Protein AF-A0A4V0XFR4-F1 (afdb_monomer)

Secondary structure (DSSP, 8-state):
--EEEEESSPPPPPSS-TTT--S---EEEEEEEEEEEEEETTEEEEEEEEEEEEE-HHHHHHHHHHHHHHHHHHHHHHHHHHHGGGT-SSSSTTTHHHHHHHHHHHHHHHHHHHHHHHHHHTTEEEEEEETTEEEEEES-HHHHHHHHHHHT---EE-S------

Foldseek 3Di:
DWKKWWAQDDFDADCAALQPRDDGQPAWDWDKDWDFPDDDPPDTDIDIDIDIDTHDPVLRVLLVVLVVQLVCLQPVLVVCVVCVVVPPPDPCPVCVVVSVVSSVVSNVVSVVSVVVSVVSSVQWHFLDDDPRTTMIIHPDPVSSCSRQVVRVHDIDDDPDPDPDD

Radius of gyration: 21.16 Å; Cα contacts (8 Å, |Δi|>4): 239; chains: 1; bounding box: 51×47×58 Å

Mean predicted aligned error: 8.5 Å

Sequence (165 aa):
MPWIVELKREPAYPPVCPYCRKRPTTTTIHVPHKQATGFYAVAATYQNYAFFTPSCAECARAVKRLQVASVLLCSVPWAFWFALPFVAEQAVAETWETLALVPLALTVVGIGLSLWRSYRLRTLRILHVGQGGITYGFAHEGYAKQFAAVNGTDTTWKLLVIKLV

Nearest PDB structures (foldseek):
  3zo6-assembly1_E  TM=5.349E-01  e=4.692E+00  Alkalihalophilus pseudofirmus OF4
  5xu0-assembly1_C-2  TM=4.111E-01  e=1.147E+00  Streptococcus pneumoniae

pLDDT: mean 82.93, std 11.47, range [33.97, 93.5]

Structure (mmCIF, N/CA/C/O backbone):
data_AF-A0A4V0XFR4-F1
#
_entry.id   AF-A0A4V0XFR4-F1
#
loop_
_atom_site.group_PDB
_atom_site.id
_atom_site.type_symbol
_atom_site.label_atom_id
_atom_site.label_alt_id
_atom_site.label_comp_id
_atom_site.label_asym_id
_atom_site.label_entity_id
_atom_site.label_seq_id
_atom_site.pdbx_PDB_ins_code
_atom_site.Cartn_x
_atom_site.Cartn_y
_atom_site.Cartn_z
_atom_site.occupancy
_atom_site.B_iso_or_equiv
_atom_site.auth_seq_id
_atom_site.auth_comp_id
_atom_site.auth_asym_id
_atom_site.auth_atom_id
_atom_site.pdbx_PDB_model_num
ATOM 1 N N . MET A 1 1 ? -16.144 4.183 -1.969 1.00 59.25 1 MET A N 1
ATOM 2 C CA . MET A 1 1 ? -16.313 5.074 -0.798 1.00 59.25 1 MET A CA 1
ATOM 3 C C . MET A 1 1 ? -15.945 4.287 0.455 1.00 59.25 1 MET A C 1
ATOM 5 O O . MET A 1 1 ? -16.224 3.090 0.446 1.00 59.25 1 MET A O 1
ATOM 9 N N . PRO A 1 2 ? -15.241 4.868 1.444 1.00 82.19 2 PRO A N 1
ATOM 10 C CA . PRO A 1 2 ? -14.681 4.092 2.547 1.00 82.19 2 PRO A CA 1
ATOM 11 C C . PRO A 1 2 ? -15.625 3.971 3.757 1.00 82.19 2 PRO A C 1
ATOM 13 O O . PRO A 1 2 ? -16.212 4.948 4.211 1.00 82.19 2 PRO A O 1
ATOM 16 N N . TRP A 1 3 ? -15.699 2.767 4.311 1.00 85.62 3 TRP A N 1
ATOM 17 C CA . TRP A 1 3 ? -16.219 2.466 5.642 1.00 85.62 3 TRP A CA 1
ATOM 18 C C . TRP A 1 3 ? -15.164 2.798 6.686 1.00 85.62 3 TRP A C 1
ATOM 20 O O . TRP A 1 3 ? -14.010 2.401 6.531 1.00 85.62 3 TRP A O 1
ATOM 30 N N . ILE A 1 4 ? -15.541 3.520 7.731 1.00 88.06 4 ILE A N 1
ATOM 31 C CA . ILE A 1 4 ? -14.606 4.093 8.691 1.00 88.06 4 ILE A CA 1
ATOM 32 C C . ILE A 1 4 ? -14.745 3.409 10.038 1.00 88.06 4 ILE A C 1
ATOM 34 O O . ILE A 1 4 ? -15.857 3.201 10.526 1.00 88.06 4 ILE A O 1
ATOM 38 N N . VAL A 1 5 ? -13.597 3.100 10.635 1.00 87.31 5 VAL A N 1
ATOM 39 C CA . VAL A 1 5 ? -13.489 2.612 12.009 1.00 87.31 5 VAL A CA 1
ATOM 40 C C . VAL A 1 5 ? -12.456 3.462 12.735 1.00 87.31 5 VAL A C 1
ATOM 42 O O . VAL A 1 5 ? -11.325 3.612 12.271 1.00 87.31 5 VAL A O 1
ATOM 45 N N . GLU A 1 6 ? -12.856 4.039 13.861 1.00 88.56 6 GLU A N 1
ATOM 46 C CA . GLU A 1 6 ? -11.987 4.835 14.725 1.00 88.56 6 GLU A CA 1
ATOM 47 C C . GLU A 1 6 ? -11.567 3.987 15.923 1.00 88.56 6 GLU A C 1
ATOM 49 O O . GLU A 1 6 ? -12.407 3.408 16.610 1.00 88.56 6 GLU A O 1
ATOM 54 N N . LEU A 1 7 ? -10.261 3.896 16.163 1.00 89.06 7 LEU A N 1
ATOM 55 C CA . LEU A 1 7 ? -9.694 3.109 17.250 1.00 89.06 7 LEU A CA 1
ATOM 56 C C . LEU A 1 7 ? -8.891 3.999 18.184 1.00 89.06 7 LEU A C 1
ATOM 58 O O . LEU A 1 7 ? -8.003 4.715 17.737 1.00 89.06 7 LEU A O 1
ATOM 62 N N . LYS A 1 8 ? -9.163 3.913 19.488 1.00 84.75 8 LYS A N 1
ATOM 63 C CA . LYS A 1 8 ? -8.404 4.624 20.535 1.00 84.75 8 LYS A CA 1
ATOM 64 C C . LYS A 1 8 ? -7.211 3.821 21.073 1.00 84.75 8 LYS A C 1
ATOM 66 O O . LYS A 1 8 ? -6.466 4.314 21.910 1.00 84.75 8 LYS A O 1
ATOM 71 N N . ARG A 1 9 ? -7.076 2.562 20.651 1.00 82.75 9 ARG A N 1
ATOM 72 C CA . ARG A 1 9 ? -6.071 1.593 21.111 1.00 82.75 9 ARG A CA 1
ATOM 73 C C . ARG A 1 9 ? -5.454 0.877 19.912 1.00 82.75 9 ARG A C 1
ATOM 75 O O . ARG A 1 9 ? -5.908 1.058 18.782 1.00 82.75 9 ARG A O 1
ATOM 82 N N . GLU A 1 10 ? -4.426 0.080 20.174 1.00 84.06 10 GLU A N 1
ATOM 83 C CA . GLU A 1 10 ? -3.768 -0.742 19.161 1.00 84.06 10 GLU A CA 1
ATOM 84 C C . GLU A 1 10 ? -4.775 -1.689 18.473 1.00 84.06 10 GLU A C 1
ATOM 86 O O . GLU A 1 10 ? -5.604 -2.296 19.158 1.00 84.06 10 GLU A O 1
ATOM 91 N N . PRO A 1 11 ? -4.763 -1.786 17.129 1.00 87.25 11 PRO A N 1
ATOM 92 C CA . PRO A 1 11 ? -5.768 -2.534 16.384 1.00 87.25 11 PRO A CA 1
ATOM 93 C C . PRO A 1 11 ? -5.591 -4.046 16.528 1.00 87.25 11 PRO A C 1
ATOM 95 O O . PRO A 1 11 ? -4.563 -4.608 16.149 1.00 87.25 11 PRO A O 1
ATOM 98 N N . ALA A 1 12 ? -6.654 -4.729 16.940 1.00 89.75 12 ALA A N 1
ATOM 99 C CA . ALA A 1 12 ? -6.795 -6.158 16.723 1.00 89.75 12 ALA A CA 1
ATOM 100 C C . ALA A 1 12 ? -7.387 -6.403 15.327 1.00 89.75 12 ALA A C 1
ATOM 102 O O . ALA A 1 12 ? -8.402 -5.822 14.942 1.00 89.75 12 ALA A O 1
ATOM 103 N N . TYR A 1 13 ? -6.751 -7.259 14.533 1.00 89.94 13 TYR A N 1
ATOM 104 C CA . TYR A 1 13 ? -7.196 -7.529 13.168 1.00 89.94 13 TYR A CA 1
ATOM 105 C C . TYR A 1 13 ? -7.980 -8.845 13.085 1.00 89.94 13 TYR A C 1
ATOM 107 O O . TYR A 1 13 ? -7.564 -9.841 13.680 1.00 89.94 13 TYR A O 1
ATOM 115 N N . PRO A 1 14 ? -9.079 -8.903 12.309 1.00 90.38 14 PRO A N 1
ATOM 116 C CA . PRO A 1 14 ? -9.775 -10.154 12.051 1.00 90.38 14 PRO A CA 1
ATOM 117 C C . PRO A 1 14 ? -8.878 -11.105 11.236 1.00 90.3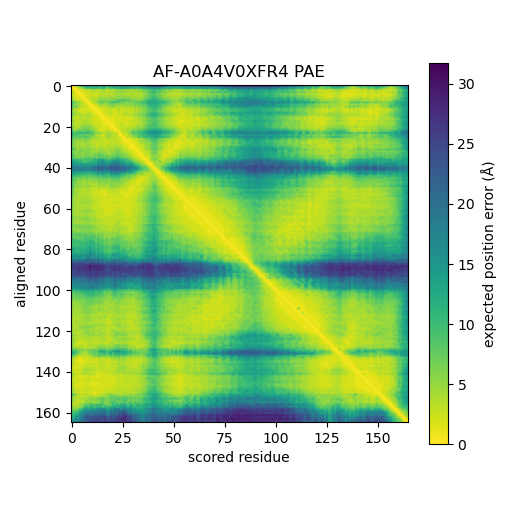8 14 PRO A C 1
ATOM 119 O O . PRO A 1 14 ? -8.047 -10.645 10.449 1.00 90.38 14 PRO A O 1
ATOM 122 N N . PRO A 1 15 ? -9.078 -12.434 11.327 1.00 89.56 15 PRO A N 1
ATOM 123 C CA . PRO A 1 15 ? -8.269 -13.442 10.627 1.00 89.56 15 PRO A CA 1
ATOM 124 C C . PRO A 1 15 ? -8.617 -13.557 9.128 1.00 89.56 15 PRO A C 1
ATOM 126 O O . PRO A 1 15 ? -8.634 -14.643 8.548 1.00 89.56 15 PRO A O 1
ATOM 129 N N . VAL A 1 16 ? -8.971 -12.438 8.498 1.00 91.00 16 VAL A N 1
ATOM 130 C CA . VAL A 1 16 ? -9.436 -12.309 7.115 1.00 91.00 16 VAL A CA 1
ATOM 131 C C . VAL A 1 16 ? -8.550 -11.288 6.413 1.00 91.00 16 VAL A C 1
ATOM 133 O O . VAL A 1 16 ? -8.203 -10.264 6.982 1.00 91.00 16 VAL A O 1
ATOM 136 N N . CYS A 1 17 ? -8.171 -11.536 5.162 1.00 90.31 17 CYS A N 1
ATOM 137 C CA . CYS A 1 17 ? -7.357 -10.585 4.410 1.00 90.31 17 CYS A CA 1
ATOM 138 C C . CYS A 1 17 ? -8.185 -9.340 4.009 1.00 90.31 17 CYS A C 1
ATOM 140 O O . CYS A 1 17 ? -9.201 -9.502 3.327 1.00 90.31 17 CYS A O 1
ATOM 142 N N . PRO A 1 18 ? -7.747 -8.101 4.303 1.00 88.62 18 PRO A N 1
ATOM 143 C CA . PRO A 1 18 ? -8.480 -6.878 3.947 1.00 88.62 18 PRO A CA 1
ATOM 144 C C . PRO A 1 18 ? -8.565 -6.624 2.433 1.00 88.62 18 PRO A C 1
ATOM 146 O O . PRO A 1 18 ? -9.416 -5.863 1.975 1.00 88.62 18 PRO A O 1
ATOM 149 N N . TYR A 1 19 ? -7.687 -7.251 1.644 1.00 89.25 19 TYR A N 1
ATOM 150 C CA . TYR A 1 19 ? -7.587 -7.041 0.195 1.00 89.25 19 TYR A CA 1
ATOM 151 C C . TYR A 1 19 ? -8.438 -8.021 -0.617 1.00 89.25 19 TYR A C 1
ATOM 153 O O . TYR A 1 19 ? -9.031 -7.643 -1.620 1.00 89.25 19 TYR A O 1
ATOM 161 N N . CYS A 1 20 ? -8.479 -9.293 -0.211 1.00 89.81 20 CYS A N 1
ATOM 162 C CA . CYS A 1 20 ? -9.153 -10.354 -0.969 1.00 89.81 20 CYS A CA 1
ATOM 163 C C . CYS A 1 20 ? -10.187 -11.141 -0.161 1.00 89.81 20 CYS A C 1
ATOM 165 O O . CYS A 1 20 ? -10.828 -12.031 -0.711 1.00 89.81 20 CYS A O 1
ATOM 167 N N . ARG A 1 21 ? -10.348 -10.840 1.135 1.00 88.75 21 ARG A N 1
ATOM 168 C CA . ARG A 1 21 ? -11.270 -11.503 2.073 1.00 88.75 21 ARG A CA 1
ATOM 169 C C . ARG A 1 21 ? -11.045 -13.011 2.273 1.00 88.75 21 ARG A C 1
ATOM 171 O O . ARG A 1 21 ? -11.857 -13.665 2.918 1.00 88.75 21 ARG A O 1
ATOM 178 N N . LYS A 1 22 ? -9.935 -13.569 1.777 1.00 89.56 22 LYS A N 1
ATOM 179 C CA . LYS A 1 22 ? -9.534 -14.960 2.040 1.00 89.56 22 LYS A CA 1
ATOM 180 C C . LYS A 1 22 ? -8.931 -15.116 3.442 1.00 89.56 22 LYS A C 1
ATOM 182 O O . LYS A 1 22 ? -8.345 -14.172 3.978 1.00 89.56 22 LYS A O 1
ATOM 187 N N . ARG A 1 23 ? -9.032 -16.327 3.989 1.00 88.44 23 ARG A N 1
ATOM 188 C CA . ARG A 1 23 ? -8.335 -16.796 5.199 1.00 88.44 23 ARG A CA 1
ATOM 189 C C . ARG A 1 23 ? -7.307 -17.873 4.809 1.00 88.44 23 ARG A C 1
ATOM 191 O O . ARG A 1 23 ? -7.510 -18.508 3.774 1.00 88.44 23 ARG A O 1
ATOM 198 N N . PRO A 1 24 ? -6.264 -18.131 5.614 1.00 86.56 24 PRO A N 1
ATOM 199 C CA . PRO A 1 24 ? -5.803 -17.350 6.764 1.00 86.56 24 PRO A CA 1
ATOM 200 C C . PRO A 1 24 ? -4.907 -16.162 6.361 1.00 86.56 24 PRO A C 1
ATOM 202 O O . PRO A 1 24 ? -4.343 -16.111 5.265 1.00 86.56 24 PRO A O 1
ATOM 205 N N . THR A 1 25 ? -4.759 -15.196 7.267 1.00 88.69 25 THR A N 1
ATOM 206 C CA . THR A 1 25 ? -3.764 -14.119 7.165 1.00 88.69 25 THR A CA 1
ATOM 207 C C . THR A 1 25 ? -2.450 -14.565 7.797 1.00 88.69 25 THR A C 1
ATOM 209 O O . THR A 1 25 ? -2.296 -14.511 9.012 1.00 88.69 25 THR A O 1
ATOM 212 N N . THR A 1 26 ? -1.508 -15.028 6.980 1.00 88.81 26 THR A N 1
ATOM 213 C CA . THR A 1 26 ? -0.209 -15.554 7.444 1.00 88.81 26 THR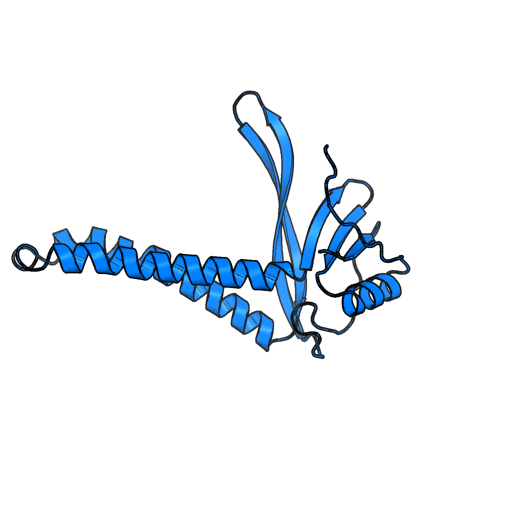 A CA 1
ATOM 214 C C . THR A 1 26 ? 0.944 -14.570 7.268 1.00 88.81 26 THR A C 1
ATOM 216 O O . THR A 1 26 ? 2.057 -14.836 7.707 1.00 88.81 26 THR A O 1
ATOM 219 N N . THR A 1 27 ? 0.704 -13.443 6.598 1.00 91.31 27 THR A N 1
ATOM 220 C CA . THR A 1 27 ? 1.736 -12.462 6.238 1.00 91.31 27 THR A CA 1
ATOM 221 C C . THR A 1 27 ? 1.276 -11.046 6.544 1.00 91.31 27 THR A C 1
ATOM 223 O O . THR A 1 27 ? 0.084 -10.803 6.712 1.00 91.31 27 THR A O 1
ATOM 226 N N . THR A 1 28 ? 2.190 -10.079 6.542 1.00 91.06 28 THR A N 1
ATOM 227 C CA . THR A 1 28 ? 1.860 -8.658 6.693 1.00 91.06 28 THR A CA 1
ATOM 228 C C . THR A 1 28 ? 2.246 -7.854 5.454 1.00 91.06 28 THR A C 1
ATOM 230 O O . THR A 1 28 ? 3.181 -8.190 4.727 1.00 91.06 28 THR A O 1
ATOM 233 N N . ILE A 1 29 ? 1.490 -6.790 5.189 1.00 89.88 29 ILE A N 1
ATOM 234 C CA . ILE A 1 29 ? 1.788 -5.790 4.164 1.00 89.88 29 ILE A CA 1
ATOM 235 C C . ILE A 1 29 ? 2.025 -4.455 4.860 1.00 89.88 29 ILE A C 1
ATOM 237 O O . ILE A 1 29 ? 1.234 -4.033 5.707 1.00 89.88 29 ILE A O 1
ATOM 241 N N . HIS A 1 30 ? 3.113 -3.795 4.469 1.00 88.38 30 HIS A N 1
ATOM 242 C CA . HIS A 1 30 ? 3.428 -2.441 4.898 1.00 88.38 30 HIS A CA 1
ATOM 243 C C . HIS A 1 30 ? 2.523 -1.428 4.186 1.00 88.38 30 HIS A C 1
ATOM 245 O O . HIS A 1 30 ? 2.494 -1.356 2.952 1.00 88.38 30 HIS A O 1
ATOM 251 N N . VAL A 1 31 ? 1.810 -0.633 4.976 1.00 85.44 31 VAL A N 1
ATOM 252 C CA . VAL A 1 31 ? 0.919 0.439 4.539 1.00 85.44 31 VAL A CA 1
ATOM 253 C C . VAL A 1 31 ? 1.534 1.763 4.996 1.00 85.44 31 VAL A C 1
ATOM 255 O O . VAL A 1 31 ? 1.418 2.116 6.171 1.00 85.44 31 VAL A O 1
ATOM 258 N N . PRO A 1 32 ? 2.221 2.493 4.097 1.00 83.06 32 PRO A N 1
ATOM 259 C CA . PRO A 1 32 ? 2.759 3.801 4.435 1.00 83.06 32 PRO A CA 1
ATOM 260 C C . PRO A 1 32 ? 1.615 4.804 4.588 1.00 83.06 32 PRO A C 1
ATOM 262 O O . PRO A 1 32 ? 0.725 4.877 3.736 1.00 83.06 32 PRO A O 1
ATOM 265 N N . HIS A 1 33 ? 1.666 5.612 5.640 1.00 84.88 33 HIS A N 1
ATOM 266 C CA . HIS A 1 33 ? 0.783 6.755 5.822 1.00 84.88 33 HIS A CA 1
ATOM 267 C C . HIS A 1 33 ? 1.623 8.016 6.019 1.00 84.88 33 HIS A C 1
ATOM 269 O O . HIS A 1 33 ? 2.591 8.010 6.775 1.00 84.88 33 HIS A O 1
ATOM 275 N N . LYS A 1 34 ? 1.271 9.091 5.314 1.00 84.81 34 LYS A N 1
ATOM 276 C CA . LYS A 1 34 ? 1.885 10.408 5.488 1.00 84.81 34 LYS A CA 1
ATOM 277 C C . LYS A 1 34 ? 0.810 11.374 5.937 1.00 84.81 34 LYS A C 1
ATOM 279 O O . LYS A 1 34 ? -0.206 11.499 5.256 1.00 84.81 34 LYS A O 1
ATOM 284 N N . GLN A 1 35 ? 1.057 12.056 7.043 1.00 83.88 35 GLN A N 1
ATOM 285 C CA . GLN A 1 35 ? 0.146 13.043 7.600 1.00 83.88 35 GLN A CA 1
ATOM 286 C C . GLN A 1 35 ? 0.840 14.395 7.661 1.00 83.88 35 GLN A C 1
ATOM 288 O O . GLN A 1 35 ? 1.960 14.487 8.158 1.00 83.88 35 GLN A O 1
ATOM 293 N N . ALA A 1 36 ? 0.187 15.433 7.143 1.00 80.44 36 ALA A N 1
ATOM 294 C CA . ALA A 1 36 ? 0.674 16.799 7.281 1.00 80.44 36 ALA A CA 1
ATOM 295 C C . ALA A 1 36 ? 0.531 17.239 8.745 1.00 80.44 36 ALA A C 1
ATOM 297 O O . ALA A 1 36 ? -0.545 17.100 9.327 1.00 80.44 36 ALA A O 1
ATOM 298 N N . THR A 1 37 ? 1.612 17.740 9.335 1.00 79.81 37 THR A N 1
ATOM 299 C CA . THR A 1 37 ? 1.649 18.206 10.732 1.00 79.81 37 THR A CA 1
ATOM 300 C C . THR A 1 37 ? 1.679 19.717 10.865 1.00 79.81 37 THR A C 1
ATOM 302 O O . THR A 1 37 ? 1.395 20.241 11.935 1.00 79.81 37 THR A O 1
ATOM 305 N N . GLY A 1 38 ? 2.001 20.426 9.789 1.00 75.12 38 GLY A N 1
ATOM 306 C CA . GLY A 1 38 ? 1.990 21.878 9.764 1.00 75.12 38 GLY A CA 1
ATOM 307 C C . GLY A 1 38 ? 2.469 22.418 8.428 1.00 75.12 38 GLY A C 1
ATOM 308 O O . GLY A 1 38 ? 3.025 21.691 7.602 1.00 75.12 38 GLY A O 1
ATOM 309 N N . PHE A 1 39 ? 2.270 23.713 8.234 1.00 74.50 39 PHE A N 1
ATOM 310 C CA . PHE A 1 39 ? 2.803 24.456 7.102 1.00 74.50 39 PHE A CA 1
ATOM 311 C C . PHE A 1 39 ? 3.783 25.493 7.644 1.00 74.50 39 PHE A C 1
ATOM 313 O O . PHE A 1 39 ? 3.408 26.346 8.441 1.00 74.50 39 PHE A O 1
ATOM 320 N N . TYR A 1 40 ? 5.044 25.400 7.232 1.00 68.75 40 TYR A N 1
ATOM 321 C CA . TYR A 1 40 ? 5.998 26.498 7.364 1.00 68.75 40 TYR A CA 1
ATOM 322 C C . TYR A 1 40 ? 5.962 27.321 6.077 1.00 68.75 40 TYR A C 1
ATOM 324 O O . TYR A 1 40 ? 5.529 26.818 5.041 1.00 68.75 40 TYR A O 1
ATOM 332 N N . ALA A 1 41 ? 6.444 28.566 6.134 1.00 66.56 41 ALA A N 1
ATOM 333 C CA . ALA A 1 41 ? 6.317 29.577 5.077 1.00 66.56 41 ALA A CA 1
ATOM 334 C C . ALA A 1 41 ? 6.688 29.120 3.645 1.00 66.56 41 ALA A C 1
ATOM 336 O O . ALA A 1 41 ? 6.263 29.756 2.688 1.00 66.56 41 ALA A O 1
ATOM 337 N N . VAL A 1 42 ? 7.448 28.027 3.482 1.00 72.81 42 VAL A N 1
ATOM 338 C CA . VAL A 1 42 ? 7.868 27.496 2.171 1.00 72.81 42 VAL A CA 1
ATOM 339 C C . VAL A 1 42 ? 7.649 25.979 2.013 1.00 72.81 42 VAL A C 1
ATOM 341 O O . VAL A 1 42 ? 7.883 25.435 0.937 1.00 72.81 42 VAL A O 1
ATOM 344 N N . ALA A 1 43 ? 7.209 25.260 3.055 1.00 74.88 43 ALA A N 1
ATOM 345 C CA . ALA A 1 43 ? 7.063 23.803 2.990 1.00 74.88 43 ALA A CA 1
ATOM 346 C C . ALA A 1 43 ? 6.066 23.248 4.016 1.00 74.88 43 ALA A C 1
ATOM 348 O O . ALA A 1 43 ? 6.039 23.650 5.180 1.00 74.88 43 ALA A O 1
ATOM 349 N N . ALA A 1 44 ? 5.293 22.248 3.595 1.00 78.50 44 ALA A N 1
ATOM 350 C CA . ALA A 1 44 ? 4.513 21.422 4.507 1.00 78.50 44 ALA A CA 1
ATOM 351 C C . ALA A 1 44 ? 5.433 20.428 5.233 1.00 78.50 44 ALA A C 1
ATOM 353 O O . ALA A 1 44 ? 6.241 19.743 4.599 1.00 78.50 44 ALA A O 1
ATOM 354 N N . THR A 1 45 ? 5.299 20.327 6.554 1.00 81.25 45 THR A N 1
ATOM 355 C CA . THR A 1 45 ? 5.925 19.252 7.327 1.00 81.25 45 THR A CA 1
ATOM 356 C C . THR A 1 45 ? 5.002 18.051 7.378 1.00 81.25 45 THR A C 1
ATOM 358 O O . THR A 1 45 ? 3.786 18.178 7.527 1.00 81.25 45 THR A O 1
ATOM 361 N N . TYR A 1 46 ? 5.596 16.869 7.238 1.00 83.12 46 TYR A N 1
ATOM 362 C CA . TYR A 1 46 ? 4.875 15.608 7.238 1.00 83.12 46 TYR A CA 1
ATOM 363 C C . TYR A 1 46 ? 5.479 14.664 8.266 1.00 83.12 46 TYR A C 1
ATOM 365 O O . TYR A 1 46 ? 6.696 14.479 8.305 1.00 83.12 46 TYR A O 1
ATOM 373 N N . GLN A 1 47 ? 4.621 13.996 9.028 1.00 86.56 47 GLN A N 1
ATOM 374 C CA . GLN A 1 47 ? 4.989 12.805 9.778 1.00 86.56 47 GLN A CA 1
ATOM 375 C C . GLN A 1 47 ? 4.677 11.563 8.947 1.00 86.56 47 GLN A C 1
ATOM 377 O O . GLN A 1 47 ? 3.608 11.432 8.343 1.00 86.56 47 GLN A O 1
ATOM 382 N N . ASN A 1 48 ? 5.654 10.660 8.886 1.00 86.19 48 ASN A N 1
ATOM 383 C CA . ASN A 1 48 ? 5.528 9.386 8.197 1.00 86.19 48 ASN A CA 1
ATOM 384 C C . ASN A 1 48 ? 5.251 8.298 9.231 1.00 86.19 48 ASN A C 1
ATOM 386 O O . ASN A 1 48 ? 5.985 8.167 10.206 1.00 86.19 48 ASN A O 1
ATOM 390 N N . TYR A 1 49 ? 4.234 7.490 8.971 1.00 86.88 49 TYR A N 1
ATOM 391 C CA . TYR A 1 49 ? 3.873 6.344 9.784 1.00 86.88 49 TYR A CA 1
ATOM 392 C C . TYR A 1 49 ? 3.958 5.065 8.957 1.00 86.88 49 TYR A C 1
ATOM 394 O O . TYR A 1 49 ? 3.570 5.024 7.783 1.00 86.88 49 TYR A O 1
ATOM 402 N N . ALA A 1 50 ? 4.455 4.013 9.598 1.00 85.56 50 ALA A N 1
ATOM 403 C CA . ALA A 1 50 ? 4.587 2.682 9.036 1.00 85.56 50 ALA A CA 1
ATOM 404 C C . ALA A 1 50 ? 3.613 1.745 9.750 1.00 85.56 50 ALA A C 1
ATOM 406 O O . ALA A 1 50 ? 3.795 1.436 10.925 1.00 85.56 50 ALA A O 1
ATOM 407 N N . PHE A 1 51 ? 2.580 1.291 9.043 1.00 87.69 51 PHE A N 1
ATOM 408 C CA . PHE A 1 51 ? 1.609 0.355 9.596 1.00 87.69 51 PHE A CA 1
ATOM 409 C C . PHE A 1 51 ? 1.736 -1.009 8.935 1.00 87.69 51 PHE A C 1
ATOM 411 O O . PHE A 1 51 ? 1.844 -1.115 7.714 1.00 87.69 51 PHE A O 1
ATOM 418 N N . PHE A 1 52 ? 1.684 -2.064 9.740 1.00 90.06 52 PHE A N 1
ATOM 419 C CA . PHE A 1 52 ? 1.702 -3.438 9.255 1.00 90.06 52 PHE A CA 1
ATOM 420 C C . PHE A 1 52 ? 0.306 -4.024 9.374 1.00 90.06 52 PHE A C 1
ATOM 422 O O . PHE A 1 52 ? -0.258 -4.101 10.462 1.00 90.06 52 PHE A O 1
ATOM 429 N N . THR A 1 53 ? -0.258 -4.424 8.237 1.00 89.19 53 THR A N 1
ATOM 430 C CA . THR A 1 53 ? -1.605 -4.999 8.187 1.00 89.19 53 THR A CA 1
ATOM 431 C C . THR A 1 53 ? -1.540 -6.467 7.793 1.00 89.19 53 THR A C 1
ATOM 433 O O . THR A 1 53 ? -0.791 -6.818 6.874 1.00 89.19 53 THR A O 1
ATOM 436 N N . PRO A 1 54 ? -2.287 -7.351 8.470 1.00 91.56 54 PRO A N 1
ATOM 437 C CA . PRO A 1 54 ? -2.302 -8.760 8.127 1.00 91.56 54 PRO A CA 1
ATOM 438 C C . PRO A 1 54 ? -2.952 -8.973 6.763 1.00 91.56 54 PRO A C 1
ATOM 440 O O . PRO A 1 54 ? -3.883 -8.285 6.355 1.00 91.56 54 PRO A O 1
ATOM 443 N N . SER A 1 55 ? -2.424 -9.937 6.026 1.00 91.69 55 SER A N 1
ATOM 444 C CA . SER A 1 55 ? -2.780 -10.228 4.644 1.00 91.69 55 SER A CA 1
ATOM 445 C C . SER A 1 55 ? -2.504 -11.694 4.324 1.00 91.69 55 SER A C 1
ATOM 447 O O . SER A 1 55 ? -1.743 -12.372 5.020 1.00 91.69 55 SER A O 1
ATOM 449 N N . CYS A 1 56 ? -3.112 -12.203 3.255 1.00 93.06 56 CYS A N 1
ATOM 450 C CA . CYS A 1 56 ? -2.763 -13.525 2.749 1.00 93.06 56 CYS A CA 1
ATOM 451 C C . CYS A 1 56 ? -1.459 -13.483 1.932 1.00 93.06 56 CYS A C 1
ATOM 453 O O . CYS A 1 56 ? -1.148 -12.485 1.271 1.00 93.06 56 CYS A O 1
ATOM 455 N N . ALA A 1 57 ? -0.741 -14.608 1.906 1.00 91.44 57 ALA A N 1
ATOM 456 C CA . ALA A 1 57 ? 0.546 -14.721 1.221 1.00 91.44 57 ALA A CA 1
ATOM 457 C C . ALA A 1 57 ? 0.473 -14.425 -0.290 1.00 91.44 57 ALA A C 1
ATOM 459 O O . ALA A 1 57 ? 1.452 -13.958 -0.872 1.00 91.44 57 ALA A O 1
ATOM 460 N N . GLU A 1 58 ? -0.668 -14.692 -0.937 1.00 91.44 58 GLU A N 1
ATOM 461 C CA . GLU A 1 58 ? -0.907 -14.353 -2.349 1.00 91.44 58 GLU A CA 1
ATOM 462 C C . GLU A 1 58 ? -0.925 -12.835 -2.564 1.00 91.44 58 GLU A C 1
ATOM 464 O O . GLU A 1 58 ? -0.240 -12.322 -3.450 1.00 91.44 58 GLU A O 1
ATOM 469 N N . CYS A 1 59 ? -1.668 -12.098 -1.729 1.00 91.12 59 CYS A N 1
ATOM 470 C CA . CYS A 1 59 ? -1.748 -10.641 -1.802 1.00 91.12 59 CYS A CA 1
ATOM 471 C C . CYS A 1 59 ? -0.403 -9.992 -1.479 1.00 91.12 59 CYS A C 1
ATOM 473 O O . CYS A 1 59 ? 0.022 -9.102 -2.214 1.00 91.12 59 CYS A O 1
ATOM 475 N N . ALA A 1 60 ? 0.294 -10.468 -0.443 1.00 91.38 60 ALA A N 1
ATOM 476 C CA . ALA A 1 60 ? 1.614 -9.958 -0.081 1.00 91.38 60 ALA A CA 1
ATOM 477 C C . ALA A 1 60 ? 2.628 -10.161 -1.217 1.00 91.38 60 ALA A C 1
ATOM 479 O O . ALA A 1 60 ? 3.311 -9.216 -1.621 1.00 91.38 60 ALA A O 1
ATOM 480 N N . ARG A 1 61 ? 2.669 -11.363 -1.814 1.00 92.56 61 ARG A N 1
ATOM 481 C CA . ARG A 1 61 ? 3.521 -11.648 -2.979 1.00 92.56 61 ARG A CA 1
ATOM 482 C C . ARG A 1 61 ? 3.149 -10.796 -4.188 1.00 92.56 61 ARG A C 1
ATOM 484 O O . ARG A 1 61 ? 4.047 -10.263 -4.833 1.00 92.56 61 ARG A O 1
ATOM 491 N N . ALA A 1 62 ? 1.861 -10.628 -4.484 1.00 90.69 62 ALA A N 1
ATOM 492 C CA . ALA A 1 62 ? 1.410 -9.801 -5.600 1.00 90.69 62 ALA A CA 1
ATOM 493 C C . ALA A 1 62 ? 1.814 -8.328 -5.423 1.00 90.69 62 ALA A C 1
ATOM 495 O O . ALA A 1 62 ? 2.352 -7.727 -6.348 1.00 90.69 62 ALA A O 1
ATOM 496 N N . VAL A 1 63 ? 1.621 -7.757 -4.230 1.00 90.44 63 VAL A N 1
ATOM 497 C CA . VAL A 1 63 ? 2.021 -6.373 -3.929 1.00 90.44 63 VAL A CA 1
ATOM 498 C C . VAL A 1 63 ? 3.538 -6.207 -4.015 1.00 90.44 63 VAL A C 1
ATOM 500 O O . VAL A 1 63 ? 4.002 -5.231 -4.602 1.00 90.44 63 VAL A O 1
ATOM 503 N N . LYS A 1 64 ? 4.314 -7.165 -3.490 1.00 90.56 64 LYS A N 1
ATOM 504 C CA . LYS A 1 64 ? 5.781 -7.139 -3.573 1.00 90.56 64 LYS A CA 1
ATOM 505 C C . LYS A 1 64 ? 6.272 -7.247 -5.018 1.00 90.56 64 LYS A C 1
ATOM 507 O O . LYS A 1 64 ? 7.149 -6.486 -5.412 1.00 90.56 64 LYS A O 1
ATOM 512 N N . ARG A 1 65 ? 5.685 -8.136 -5.827 1.00 92.25 65 ARG A N 1
ATOM 513 C CA . ARG A 1 65 ? 6.005 -8.256 -7.260 1.00 92.25 65 ARG A CA 1
ATOM 514 C C . ARG A 1 65 ? 5.703 -6.965 -8.009 1.00 92.25 65 ARG A C 1
ATOM 516 O O . ARG A 1 65 ? 6.565 -6.496 -8.736 1.00 92.25 65 ARG A O 1
ATOM 523 N N . LEU A 1 66 ? 4.534 -6.361 -7.783 1.00 90.81 66 LEU A N 1
ATOM 524 C CA . LEU A 1 66 ? 4.183 -5.076 -8.393 1.00 90.81 66 LEU A CA 1
ATOM 525 C C . LEU A 1 66 ? 5.137 -3.959 -7.962 1.00 90.81 66 LEU A C 1
ATOM 527 O O . LEU A 1 66 ? 5.534 -3.157 -8.796 1.00 90.81 66 LEU A O 1
ATOM 531 N N . GLN A 1 67 ? 5.545 -3.924 -6.687 1.00 90.62 67 GLN A N 1
ATOM 532 C CA . GLN A 1 67 ? 6.550 -2.976 -6.204 1.00 90.62 67 GLN A CA 1
ATOM 533 C C . GLN A 1 67 ? 7.864 -3.127 -6.967 1.00 90.62 67 GLN A C 1
ATOM 535 O O . GLN A 1 67 ? 8.330 -2.159 -7.555 1.00 90.62 67 GLN A O 1
ATOM 540 N N . VAL A 1 68 ? 8.436 -4.332 -6.973 1.00 92.69 68 VAL A N 1
ATOM 541 C CA . VAL A 1 68 ? 9.727 -4.596 -7.621 1.00 92.69 68 VAL A CA 1
ATOM 542 C C . VAL A 1 68 ? 9.640 -4.330 -9.123 1.00 92.69 68 VAL A C 1
ATOM 544 O O . VAL A 1 68 ? 10.481 -3.611 -9.649 1.00 92.69 68 VAL A O 1
ATOM 547 N N . ALA A 1 69 ? 8.596 -4.821 -9.794 1.00 90.94 69 ALA A N 1
ATOM 548 C CA . ALA A 1 69 ? 8.393 -4.602 -11.223 1.00 90.94 69 ALA A CA 1
ATOM 549 C C . ALA A 1 69 ? 8.261 -3.111 -11.565 1.00 90.94 69 ALA A C 1
ATOM 551 O O . ALA A 1 69 ? 8.924 -2.644 -12.483 1.00 90.94 69 ALA A O 1
ATOM 552 N N . SER A 1 70 ? 7.465 -2.350 -10.801 1.00 88.94 70 SER A N 1
ATOM 553 C CA . SER A 1 70 ? 7.326 -0.903 -11.020 1.00 88.94 70 SER A CA 1
ATOM 554 C C . SER A 1 70 ? 8.642 -0.154 -10.820 1.00 88.94 70 SER A C 1
ATOM 556 O O . SER A 1 70 ? 8.969 0.709 -11.622 1.00 88.94 70 SER A O 1
ATOM 558 N N . VAL A 1 71 ? 9.427 -0.508 -9.795 1.00 90.69 71 VAL A N 1
ATOM 559 C CA . VAL A 1 71 ? 10.725 0.130 -9.544 1.00 90.69 71 VAL A CA 1
ATOM 560 C C . VAL A 1 71 ? 11.693 -0.180 -10.679 1.00 90.69 71 VAL A C 1
ATOM 562 O O . VAL A 1 71 ? 12.278 0.748 -11.221 1.00 90.69 71 VAL A O 1
ATOM 565 N N . LEU A 1 72 ? 11.817 -1.449 -11.078 1.00 91.12 72 LEU A N 1
ATOM 566 C CA . LEU A 1 72 ? 12.723 -1.858 -12.152 1.00 91.12 72 LEU A CA 1
ATOM 567 C C . LEU A 1 72 ? 12.368 -1.190 -13.484 1.00 91.12 72 LEU A C 1
ATOM 569 O O . LEU A 1 72 ? 13.243 -0.635 -14.138 1.00 91.12 72 LEU A O 1
ATOM 573 N N . LEU A 1 73 ? 11.088 -1.189 -13.862 1.00 90.81 73 LEU A N 1
ATOM 574 C CA . LEU A 1 73 ? 10.631 -0.564 -15.106 1.00 90.81 73 LEU A CA 1
ATOM 575 C C . LEU A 1 73 ? 10.780 0.962 -15.096 1.00 90.81 73 LEU A C 1
ATOM 577 O O . LEU A 1 73 ? 10.930 1.562 -16.155 1.00 90.81 73 LEU A O 1
ATOM 581 N N . CYS A 1 74 ? 10.770 1.590 -13.918 1.00 88.06 74 CYS A N 1
ATOM 582 C CA . CYS A 1 74 ? 11.003 3.024 -13.789 1.00 88.06 74 CYS A CA 1
ATOM 583 C C . CYS A 1 74 ? 12.483 3.408 -13.665 1.00 88.06 74 CYS A C 1
ATOM 585 O O . CYS A 1 74 ? 12.781 4.570 -13.899 1.00 88.06 74 CYS A O 1
ATOM 587 N N . SER A 1 75 ? 13.399 2.511 -13.276 1.00 88.44 75 SER A N 1
ATOM 588 C CA . SER A 1 75 ? 14.809 2.865 -13.025 1.00 88.44 75 SER A CA 1
ATOM 589 C C . SE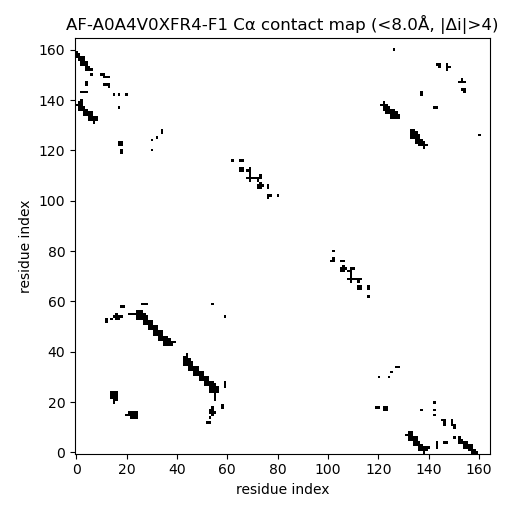R A 1 75 ? 15.790 2.293 -14.047 1.00 88.44 75 SER A C 1
ATOM 591 O O . SER A 1 75 ? 16.688 3.006 -14.494 1.00 88.44 75 SER A O 1
ATOM 593 N N . VAL A 1 76 ? 15.621 1.032 -14.451 1.00 88.31 76 VAL A N 1
ATOM 594 C CA . VAL A 1 76 ? 16.548 0.326 -15.351 1.00 88.31 76 VAL A CA 1
ATOM 595 C C . VAL A 1 76 ? 16.674 1.010 -16.716 1.00 88.31 76 VAL A C 1
ATOM 597 O O . VAL A 1 76 ? 17.805 1.178 -17.171 1.00 88.31 76 VAL A O 1
ATOM 600 N N . PRO A 1 77 ? 15.584 1.469 -17.364 1.00 86.31 77 PRO A N 1
ATOM 601 C CA . PRO A 1 77 ? 15.709 2.094 -18.678 1.00 86.31 77 PRO A CA 1
ATOM 602 C C . PRO A 1 77 ? 16.496 3.408 -18.649 1.00 86.31 77 PRO A C 1
ATOM 604 O O . PRO A 1 77 ? 17.216 3.714 -19.595 1.00 86.31 77 PRO A O 1
ATOM 607 N N . TRP A 1 78 ? 16.412 4.158 -17.546 1.00 83.56 78 TRP A N 1
ATOM 608 C CA . TRP A 1 78 ? 17.198 5.377 -17.360 1.00 83.56 78 TRP A CA 1
ATOM 609 C C . TRP A 1 78 ? 18.667 5.070 -17.094 1.00 83.56 78 TRP A C 1
ATOM 611 O O . TRP A 1 78 ? 19.532 5.708 -17.684 1.00 83.56 78 TRP A O 1
ATOM 621 N N . ALA A 1 79 ? 18.962 4.066 -16.263 1.00 85.19 79 ALA A N 1
ATOM 622 C CA . ALA A 1 79 ? 20.338 3.625 -16.033 1.00 85.19 79 ALA A CA 1
ATOM 623 C C . ALA A 1 79 ? 21.017 3.180 -17.341 1.00 85.19 79 ALA A C 1
ATOM 625 O O . ALA A 1 79 ? 22.170 3.525 -17.586 1.00 85.19 79 ALA A O 1
ATOM 626 N N . PHE A 1 80 ? 20.279 2.480 -18.208 1.00 82.31 80 PHE A N 1
ATOM 627 C CA . PHE A 1 80 ? 20.745 2.101 -19.542 1.00 82.31 80 PHE A CA 1
ATOM 628 C C . PHE A 1 80 ? 21.031 3.323 -20.428 1.00 82.31 80 PHE A C 1
ATOM 630 O O . PHE A 1 80 ? 22.063 3.364 -21.091 1.00 82.31 80 PHE A O 1
ATOM 637 N N . TRP A 1 81 ? 20.183 4.355 -20.381 1.00 79.56 81 TRP A N 1
ATOM 638 C CA . TRP A 1 81 ? 20.400 5.608 -21.114 1.00 79.56 81 TRP A CA 1
ATOM 639 C C . TRP A 1 81 ? 21.663 6.358 -20.682 1.00 79.56 81 TRP A C 1
ATOM 641 O O . TRP A 1 81 ? 22.392 6.874 -21.522 1.00 79.56 81 TRP A O 1
ATOM 651 N N . PHE A 1 82 ? 21.951 6.387 -19.379 1.00 81.38 82 PHE A N 1
ATOM 652 C CA . PHE A 1 82 ? 23.188 6.984 -18.868 1.00 81.38 82 PHE A CA 1
ATOM 653 C C . PHE A 1 82 ? 24.435 6.173 -19.232 1.00 81.38 82 PHE A C 1
ATOM 655 O O . PHE A 1 82 ? 25.511 6.746 -19.378 1.00 81.38 82 PHE A O 1
ATOM 662 N N . ALA A 1 83 ? 24.303 4.854 -19.385 1.00 80.06 83 ALA A N 1
ATOM 663 C CA . ALA A 1 83 ? 25.403 3.981 -19.781 1.00 80.06 83 ALA A CA 1
ATOM 664 C C . ALA A 1 83 ? 25.662 3.996 -21.298 1.00 80.06 83 ALA A C 1
ATOM 666 O O . ALA A 1 83 ? 26.793 3.779 -21.718 1.00 80.06 83 ALA A O 1
ATOM 667 N N . LEU A 1 84 ? 24.646 4.287 -22.116 1.00 76.50 84 LEU A N 1
ATOM 668 C CA . LEU A 1 84 ? 24.704 4.279 -23.581 1.00 76.50 84 LEU A CA 1
ATOM 669 C C . LEU A 1 84 ? 25.927 4.979 -24.213 1.00 76.50 84 LEU A C 1
ATOM 671 O O . LEU A 1 84 ? 26.567 4.355 -25.063 1.00 76.50 84 LEU A O 1
ATOM 675 N N . PRO A 1 85 ? 26.304 6.215 -23.815 1.00 74.31 85 PRO A N 1
ATOM 676 C CA . PRO A 1 85 ? 27.450 6.909 -24.408 1.00 74.31 85 PRO A CA 1
ATOM 677 C C . PRO A 1 85 ? 28.799 6.225 -24.142 1.00 74.31 85 PRO A C 1
ATOM 679 O O . PRO A 1 85 ? 29.757 6.496 -24.853 1.00 74.31 85 PRO A O 1
ATOM 682 N N . PHE A 1 86 ? 28.887 5.326 -23.157 1.00 76.19 86 PHE A N 1
ATOM 683 C CA . PHE A 1 86 ? 30.108 4.570 -22.854 1.00 76.19 86 PHE A CA 1
ATOM 684 C C . PHE A 1 86 ? 30.213 3.249 -23.628 1.00 76.19 86 PHE A C 1
ATOM 686 O O . PHE A 1 86 ? 31.245 2.587 -23.563 1.00 76.19 86 PHE A O 1
ATOM 693 N N . VAL A 1 87 ? 29.142 2.832 -24.314 1.00 69.19 87 VAL A N 1
ATOM 694 C CA . VAL A 1 87 ? 29.037 1.500 -24.938 1.00 69.19 87 VAL A CA 1
ATOM 695 C C . VAL A 1 87 ? 28.860 1.586 -26.457 1.00 69.19 87 VAL A C 1
ATOM 697 O O . VAL A 1 87 ? 29.156 0.623 -27.159 1.00 69.19 87 VAL A O 1
ATOM 700 N N . ALA A 1 88 ? 28.399 2.719 -26.990 1.00 63.47 88 ALA A N 1
ATOM 701 C CA . ALA A 1 88 ? 28.064 2.845 -28.404 1.00 63.47 88 ALA A CA 1
ATOM 702 C C . ALA A 1 88 ? 28.671 4.111 -29.030 1.00 63.47 88 ALA A C 1
ATOM 704 O O . ALA A 1 88 ? 28.030 5.155 -29.081 1.00 63.47 88 ALA A O 1
ATOM 705 N N . GLU A 1 89 ? 29.892 4.004 -29.564 1.00 64.00 89 GLU A N 1
ATOM 706 C CA . GLU A 1 89 ? 30.535 5.102 -30.310 1.00 64.00 89 GLU A CA 1
ATOM 707 C C . GLU A 1 89 ? 30.005 5.254 -31.754 1.00 64.00 89 GLU A C 1
ATOM 709 O O . GLU A 1 89 ? 30.172 6.314 -32.348 1.00 64.00 89 GLU A O 1
ATOM 714 N N . GLN A 1 90 ? 29.345 4.237 -32.336 1.00 56.88 90 GLN A N 1
ATOM 715 C CA . GLN A 1 90 ? 28.947 4.254 -33.763 1.00 56.88 90 GLN A CA 1
ATOM 716 C C . GLN A 1 90 ? 27.515 3.767 -34.073 1.00 56.88 90 GLN A C 1
ATOM 718 O O . GLN A 1 90 ? 26.990 4.074 -35.138 1.00 56.88 90 GLN A O 1
ATOM 723 N N . ALA A 1 91 ? 26.834 3.061 -33.161 1.00 55.81 91 ALA A N 1
ATOM 724 C CA . ALA A 1 91 ? 25.532 2.425 -33.439 1.00 55.81 91 ALA A CA 1
ATOM 725 C C . ALA A 1 91 ? 24.290 3.310 -33.165 1.00 55.81 91 ALA A C 1
ATOM 727 O O . ALA A 1 91 ? 23.162 2.904 -33.446 1.00 55.81 91 ALA A O 1
ATOM 728 N N . VAL A 1 92 ? 24.471 4.508 -32.598 1.00 57.97 92 VAL A N 1
ATOM 729 C CA . VAL A 1 92 ? 23.369 5.319 -32.039 1.00 57.97 92 VAL A CA 1
ATOM 730 C C . VAL A 1 92 ? 22.673 6.196 -33.089 1.00 57.97 92 VAL A C 1
ATOM 732 O O . VAL A 1 92 ? 21.516 6.557 -32.906 1.00 57.97 92 VAL A O 1
ATOM 735 N N . ALA A 1 93 ? 23.331 6.515 -34.209 1.00 58.72 93 ALA A N 1
ATOM 736 C CA . ALA A 1 93 ? 22.835 7.516 -35.158 1.00 58.72 93 ALA A CA 1
ATOM 737 C C . ALA A 1 93 ? 21.574 7.078 -35.936 1.00 58.72 93 ALA A C 1
ATOM 739 O O . ALA A 1 93 ? 20.668 7.886 -36.119 1.00 58.72 93 ALA A O 1
ATOM 740 N N . GLU A 1 94 ? 21.472 5.806 -36.343 1.00 63.94 94 GLU A N 1
ATOM 741 C CA . GLU A 1 94 ? 20.316 5.292 -37.109 1.00 63.94 94 GLU A CA 1
ATOM 742 C C . GLU A 1 94 ? 19.142 4.817 -36.239 1.00 63.94 94 GLU A C 1
ATOM 744 O O . GLU A 1 94 ? 18.028 4.666 -36.732 1.00 63.94 94 GLU A O 1
ATOM 749 N N . THR A 1 95 ? 19.357 4.589 -34.940 1.00 68.56 95 THR A N 1
ATOM 750 C CA . THR A 1 95 ? 18.350 3.994 -34.038 1.00 68.56 95 THR A CA 1
ATOM 751 C C . THR A 1 95 ? 17.967 4.903 -32.871 1.00 68.56 95 THR A C 1
ATOM 753 O O . THR A 1 95 ? 17.320 4.459 -31.922 1.00 68.56 95 THR A O 1
ATOM 756 N N . TRP A 1 96 ? 18.341 6.187 -32.926 1.00 69.19 96 TRP A N 1
ATOM 757 C CA . TRP A 1 96 ? 18.148 7.130 -31.820 1.00 69.19 96 TRP A CA 1
ATOM 758 C C . TRP A 1 96 ? 16.670 7.293 -31.429 1.00 69.19 96 TRP A C 1
ATOM 760 O O . TRP A 1 96 ? 16.360 7.357 -30.241 1.00 69.19 96 TRP A O 1
ATOM 770 N N . GLU A 1 97 ? 15.751 7.290 -32.402 1.00 69.44 97 GLU A N 1
ATOM 771 C CA . GLU A 1 97 ? 14.310 7.423 -32.147 1.00 69.44 97 GLU A CA 1
ATOM 772 C C . GLU A 1 97 ? 13.765 6.212 -31.379 1.00 69.44 97 GLU A C 1
ATOM 774 O O . GLU A 1 97 ? 13.084 6.358 -30.363 1.00 69.44 97 GLU A O 1
ATOM 779 N N . THR A 1 98 ? 14.117 4.996 -31.799 1.00 70.81 98 THR A N 1
ATOM 780 C CA . THR A 1 98 ? 13.726 3.754 -31.118 1.00 70.81 98 THR A CA 1
ATOM 781 C C . THR A 1 98 ? 14.382 3.628 -29.741 1.00 70.81 98 THR A C 1
ATOM 783 O O . THR A 1 98 ? 13.718 3.237 -28.778 1.00 70.81 98 THR A O 1
ATOM 786 N N . LEU A 1 99 ? 15.649 4.026 -29.605 1.00 71.94 99 LEU A N 1
ATOM 787 C CA . LEU A 1 99 ? 16.377 4.069 -28.330 1.00 71.94 99 LEU A CA 1
ATOM 788 C C . LEU A 1 99 ? 15.826 5.112 -27.348 1.00 71.94 99 LEU A C 1
ATOM 790 O O . LEU A 1 99 ? 15.878 4.897 -26.134 1.00 71.94 99 LEU A O 1
ATOM 794 N N . ALA A 1 100 ? 15.276 6.222 -27.840 1.00 72.38 100 ALA A N 1
ATOM 795 C CA . ALA A 1 100 ? 14.636 7.241 -27.013 1.00 72.38 100 ALA A CA 1
ATOM 796 C C . ALA A 1 100 ? 13.227 6.823 -26.556 1.00 72.38 100 ALA A C 1
ATOM 798 O O . ALA A 1 100 ? 12.833 7.096 -25.419 1.00 72.38 100 ALA A O 1
ATOM 799 N N . LEU A 1 101 ? 12.469 6.122 -27.406 1.00 80.62 101 LEU A N 1
ATOM 800 C CA . LEU A 1 101 ? 11.076 5.754 -27.127 1.00 80.62 101 LEU A CA 1
ATOM 801 C C . LEU A 1 101 ? 10.925 4.544 -26.192 1.00 80.62 101 LEU A C 1
ATOM 803 O O . LEU A 1 101 ? 9.989 4.505 -25.392 1.00 80.62 101 LEU A O 1
ATOM 807 N N . VAL A 1 102 ? 11.836 3.566 -26.243 1.00 83.44 102 VAL A N 1
ATOM 808 C CA . VAL A 1 102 ? 11.761 2.350 -25.404 1.00 83.44 102 VAL A CA 1
ATOM 809 C C . VAL A 1 102 ? 11.765 2.654 -23.890 1.00 83.44 102 VAL A C 1
ATOM 811 O O . VAL A 1 102 ? 10.892 2.144 -23.182 1.00 83.44 102 VAL A O 1
ATOM 814 N N . PRO A 1 103 ? 12.662 3.498 -23.348 1.00 84.81 103 PRO A N 1
ATOM 815 C CA . PRO A 1 103 ? 12.648 3.874 -21.933 1.00 84.81 103 PRO A CA 1
ATOM 816 C C . PRO A 1 103 ? 11.369 4.586 -21.505 1.00 84.81 103 PRO A C 1
ATOM 818 O O . PRO A 1 103 ? 10.819 4.295 -20.440 1.00 84.81 103 PRO A O 1
ATOM 821 N N . LEU A 1 104 ? 10.865 5.488 -22.349 1.00 85.81 104 LEU A N 1
ATOM 822 C CA . LEU A 1 104 ? 9.594 6.165 -22.112 1.00 85.81 104 LEU A CA 1
ATOM 823 C C . LEU A 1 104 ? 8.446 5.151 -22.042 1.00 85.81 104 LEU A C 1
ATOM 825 O O . LEU A 1 104 ? 7.686 5.159 -21.077 1.00 85.81 104 LEU A O 1
ATOM 829 N N . ALA A 1 105 ? 8.363 4.208 -22.981 1.00 88.38 105 ALA A N 1
ATOM 830 C CA . ALA A 1 105 ? 7.333 3.170 -22.950 1.00 88.38 105 ALA A CA 1
ATOM 831 C C . ALA A 1 105 ? 7.415 2.305 -21.676 1.00 88.38 105 ALA A C 1
ATOM 833 O O . ALA A 1 105 ? 6.403 2.081 -21.006 1.00 88.38 105 ALA A O 1
ATOM 834 N N . LEU A 1 106 ? 8.616 1.863 -21.288 1.00 89.50 106 LEU A N 1
ATOM 835 C CA . LEU A 1 106 ? 8.818 1.042 -20.088 1.00 89.50 106 LEU A CA 1
ATOM 836 C C . LEU A 1 106 ? 8.465 1.797 -18.801 1.00 89.50 106 LEU A C 1
ATOM 838 O O . LEU A 1 106 ? 7.815 1.233 -17.917 1.00 89.50 106 LEU A O 1
ATOM 842 N N . THR A 1 107 ? 8.818 3.079 -18.708 1.00 89.50 107 THR A N 1
ATOM 843 C CA . THR A 1 107 ? 8.477 3.907 -17.542 1.00 89.50 107 THR A CA 1
ATOM 844 C C . THR A 1 107 ? 6.973 4.136 -17.429 1.00 89.50 107 THR A C 1
ATOM 846 O O . THR A 1 107 ? 6.436 4.038 -16.327 1.00 89.50 107 THR A O 1
ATOM 849 N N . VAL A 1 108 ? 6.258 4.332 -18.544 1.00 91.75 108 VAL A N 1
ATOM 850 C CA . VAL A 1 108 ? 4.787 4.420 -18.551 1.00 91.75 108 VAL A CA 1
ATOM 851 C C . VAL A 1 108 ? 4.160 3.130 -18.016 1.00 91.75 108 VAL A C 1
ATOM 853 O O . VAL A 1 108 ? 3.275 3.186 -17.158 1.00 91.75 108 VAL A O 1
ATOM 856 N N . VAL A 1 109 ? 4.651 1.960 -18.441 1.00 92.19 109 VAL A N 1
ATOM 857 C CA . VAL A 1 109 ? 4.191 0.667 -17.902 1.00 92.19 109 VAL A CA 1
ATOM 858 C C . VAL A 1 109 ? 4.505 0.554 -16.406 1.00 92.19 109 VAL A C 1
ATOM 860 O O . VAL A 1 109 ? 3.640 0.155 -15.623 1.00 92.19 109 VAL A O 1
ATOM 863 N N . GLY A 1 110 ? 5.704 0.956 -15.978 1.00 90.06 110 GLY A N 1
ATOM 864 C CA . GLY A 1 110 ? 6.103 0.982 -14.568 1.00 90.06 110 GLY A CA 1
ATOM 865 C C . GLY A 1 110 ? 5.191 1.861 -13.703 1.00 90.06 110 GLY A C 1
ATOM 866 O O . GLY A 1 110 ? 4.729 1.427 -12.641 1.00 90.06 110 GLY A O 1
ATOM 867 N N . ILE A 1 111 ? 4.850 3.059 -14.188 1.00 91.19 111 ILE A N 1
ATOM 868 C CA . ILE A 1 111 ? 3.881 3.968 -13.559 1.00 91.19 111 ILE A CA 1
ATOM 869 C C . ILE A 1 111 ? 2.502 3.305 -13.492 1.00 91.19 111 ILE A C 1
ATOM 871 O O . ILE A 1 111 ? 1.875 3.317 -12.431 1.00 91.19 111 ILE A O 1
ATOM 875 N N . GLY A 1 112 ? 2.050 2.663 -14.572 1.00 93.12 112 GLY A N 1
ATOM 876 C CA . GLY A 1 112 ? 0.793 1.914 -14.610 1.00 93.12 112 GLY A CA 1
ATOM 877 C C . GLY A 1 112 ? 0.721 0.822 -13.538 1.00 93.12 112 GLY A C 1
ATOM 878 O O . GLY A 1 112 ? -0.261 0.737 -12.797 1.00 93.12 112 GLY A O 1
ATOM 879 N N . LEU A 1 113 ? 1.790 0.037 -13.370 1.00 91.75 113 LEU A N 1
ATOM 880 C CA . LEU A 1 113 ? 1.883 -0.974 -12.310 1.00 91.75 113 LEU A CA 1
ATOM 881 C C . LEU A 1 113 ? 1.897 -0.356 -10.906 1.00 91.75 113 LEU A C 1
ATOM 883 O O . LEU A 1 113 ? 1.294 -0.910 -9.983 1.00 91.75 113 LEU A O 1
ATOM 887 N N . SER A 1 114 ? 2.547 0.796 -10.730 1.00 89.38 114 SER A N 1
ATOM 888 C CA . SER A 1 114 ? 2.546 1.537 -9.464 1.00 89.38 114 SER A CA 1
ATOM 889 C C . SER A 1 114 ? 1.146 2.055 -9.113 1.00 89.38 114 SER A C 1
ATOM 891 O O . SER A 1 114 ? 0.676 1.886 -7.982 1.00 89.38 114 SER A O 1
ATOM 893 N N . LEU A 1 115 ? 0.423 2.600 -10.095 1.00 91.00 115 LEU A N 1
ATOM 894 C CA . LEU A 1 115 ? -0.969 3.023 -9.948 1.00 91.00 115 LEU A CA 1
ATOM 895 C C . LEU A 1 115 ? -1.883 1.836 -9.643 1.00 91.00 115 LEU A C 1
ATOM 897 O O . LEU A 1 115 ? -2.704 1.925 -8.731 1.00 91.00 115 LEU A O 1
ATOM 901 N N . TRP A 1 116 ? -1.699 0.701 -10.321 1.00 91.06 116 TRP A N 1
ATOM 902 C CA . TRP A 1 116 ? -2.429 -0.534 -10.036 1.00 91.06 116 TRP A CA 1
ATOM 903 C C . TRP A 1 116 ? -2.178 -1.022 -8.609 1.00 91.06 116 TRP A C 1
ATOM 905 O O . TRP A 1 116 ? -3.104 -1.390 -7.879 1.00 91.06 116 TRP A O 1
ATOM 915 N N . ARG A 1 117 ? -0.915 -1.018 -8.173 1.00 89.62 117 ARG A N 1
ATOM 916 C CA . ARG A 1 117 ? -0.542 -1.365 -6.801 1.00 89.62 117 ARG A CA 1
ATOM 917 C C . ARG A 1 117 ? -1.214 -0.427 -5.805 1.00 89.62 117 ARG A C 1
ATOM 919 O O . ARG A 1 117 ? -1.789 -0.906 -4.831 1.00 89.62 117 ARG A O 1
ATOM 926 N N . SER A 1 118 ? -1.167 0.880 -6.052 1.00 86.62 118 SER A N 1
ATOM 927 C CA . SER A 1 118 ? -1.835 1.886 -5.224 1.00 86.62 118 SER A CA 1
ATOM 928 C C . SER A 1 118 ? -3.338 1.623 -5.167 1.00 86.62 118 SER A C 1
ATOM 930 O O . SER A 1 118 ? -3.903 1.539 -4.082 1.00 86.62 118 SER A O 1
ATOM 932 N N . TYR A 1 119 ? -3.978 1.363 -6.308 1.00 87.19 119 TYR A N 1
ATOM 933 C CA . TYR A 1 119 ? -5.388 0.989 -6.388 1.00 87.19 119 TYR A CA 1
ATOM 934 C C . TYR A 1 119 ? -5.724 -0.247 -5.546 1.00 87.19 119 TYR A C 1
ATOM 936 O O . TYR A 1 119 ? -6.697 -0.227 -4.796 1.00 87.19 119 TYR A O 1
ATOM 944 N N . ARG A 1 120 ? -4.893 -1.293 -5.587 1.00 85.81 120 ARG A N 1
ATOM 945 C CA . ARG A 1 120 ? -5.075 -2.470 -4.727 1.00 85.81 120 ARG A CA 1
ATOM 946 C C . ARG A 1 120 ? -4.897 -2.155 -3.248 1.00 85.81 120 ARG A C 1
ATOM 948 O O . ARG A 1 120 ? -5.673 -2.637 -2.433 1.00 85.81 120 ARG A O 1
ATOM 955 N N . LEU A 1 121 ? -3.895 -1.354 -2.895 1.00 85.19 121 LEU A N 1
ATOM 956 C CA . LEU A 1 121 ? -3.647 -0.984 -1.503 1.00 85.19 121 LEU A CA 1
ATOM 957 C C . LEU A 1 121 ? -4.727 -0.054 -0.947 1.00 85.19 121 LEU A C 1
ATOM 959 O O . LEU A 1 121 ? -4.980 -0.069 0.248 1.00 85.19 121 LEU A O 1
ATOM 963 N N . ARG A 1 122 ? -5.430 0.691 -1.805 1.00 83.44 122 ARG A N 1
ATOM 964 C CA . ARG A 1 122 ? -6.516 1.599 -1.422 1.00 83.44 122 ARG A CA 1
ATOM 965 C C . ARG A 1 122 ? -7.728 0.911 -0.782 1.00 83.44 122 ARG A C 1
ATOM 967 O O . ARG A 1 122 ? -8.589 1.652 -0.303 1.00 83.44 122 ARG A O 1
ATOM 974 N N . THR A 1 123 ? -7.826 -0.423 -0.773 1.00 85.31 123 THR A N 1
ATOM 975 C CA . THR A 1 123 ? -8.907 -1.136 -0.069 1.00 85.31 123 THR A CA 1
ATOM 976 C C . THR A 1 123 ? -8.808 -1.014 1.447 1.00 85.31 123 THR A C 1
ATOM 978 O O . THR A 1 123 ? -9.839 -1.070 2.110 1.00 85.31 123 THR A O 1
ATOM 981 N N . LEU A 1 124 ? -7.602 -0.809 1.983 1.00 87.12 124 LEU A N 1
ATOM 982 C CA . LEU A 1 124 ? -7.355 -0.468 3.378 1.00 87.12 124 LEU A CA 1
ATOM 983 C C . LEU A 1 124 ? -6.485 0.782 3.412 1.00 87.12 124 LEU A C 1
ATOM 985 O O . LEU A 1 124 ? -5.370 0.798 2.900 1.00 87.12 124 LEU A O 1
ATOM 989 N N . ARG A 1 125 ? -6.987 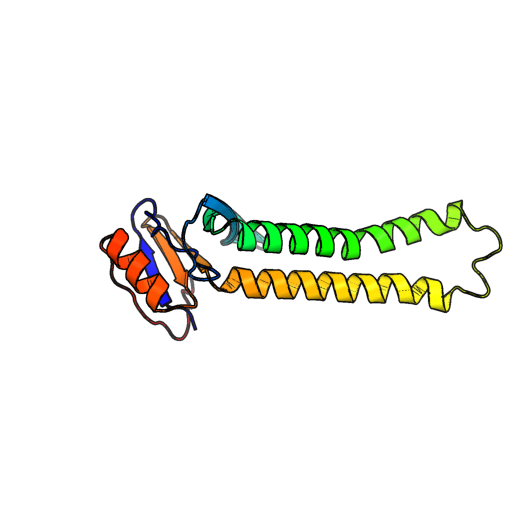1.841 4.036 1.00 86.62 125 ARG A N 1
ATOM 990 C CA . ARG A 1 125 ? -6.270 3.100 4.202 1.00 86.62 125 ARG A CA 1
ATOM 991 C C . ARG A 1 125 ? -6.278 3.513 5.650 1.00 86.62 125 ARG A C 1
ATOM 993 O O . ARG A 1 125 ? -7.237 3.271 6.373 1.00 86.62 125 ARG A O 1
ATOM 1000 N N . ILE A 1 126 ? -5.230 4.214 6.027 1.00 86.69 126 ILE A N 1
ATOM 1001 C CA . ILE A 1 126 ? -5.194 4.952 7.277 1.00 86.69 126 ILE A CA 1
ATOM 1002 C C . ILE A 1 126 ? -5.444 6.392 6.885 1.00 86.69 126 ILE A C 1
ATOM 1004 O O . ILE A 1 126 ? -4.804 6.915 5.971 1.00 86.69 126 ILE A O 1
ATOM 1008 N N . LEU A 1 127 ? -6.495 6.952 7.462 1.00 85.94 127 LEU A N 1
ATOM 1009 C CA . LEU A 1 127 ? -7.025 8.253 7.085 1.00 85.94 127 LEU A CA 1
ATOM 1010 C C . LEU A 1 127 ? -6.440 9.345 7.972 1.00 85.94 127 LEU A C 1
ATOM 1012 O O . LEU A 1 127 ? -6.145 10.427 7.477 1.00 85.94 127 LEU A O 1
ATOM 1016 N N . HIS A 1 128 ? -6.270 9.053 9.260 1.00 83.62 128 HIS A N 1
ATOM 1017 C CA . HIS A 1 128 ? -5.777 10.007 10.238 1.00 83.62 128 HIS A CA 1
ATOM 1018 C C . HIS A 1 128 ? -5.137 9.284 11.422 1.00 83.62 128 HIS A C 1
ATOM 1020 O O . HIS A 1 128 ? -5.660 8.266 11.881 1.00 83.62 128 HIS A O 1
ATOM 1026 N N . VAL A 1 129 ? -4.037 9.836 11.925 1.00 84.81 129 VAL A N 1
ATOM 1027 C CA . VAL A 1 129 ? -3.382 9.439 13.169 1.00 84.81 129 VAL A CA 1
ATOM 1028 C C . VAL A 1 129 ? -3.391 10.659 14.090 1.00 84.81 129 VAL A C 1
ATOM 1030 O O . VAL A 1 129 ? -2.782 11.685 13.798 1.00 84.81 129 VAL A O 1
ATOM 1033 N N . GLY A 1 130 ? -4.145 10.583 15.183 1.00 80.88 130 GLY A N 1
ATOM 1034 C CA . GLY A 1 130 ? -4.269 11.662 16.161 1.00 80.88 130 GLY A CA 1
ATOM 1035 C C . GLY A 1 130 ? -3.895 11.201 17.566 1.00 80.88 130 GLY A C 1
ATOM 1036 O O . GLY A 1 130 ? -3.778 10.007 17.832 1.00 80.88 130 GLY A O 1
ATOM 1037 N N . GLN A 1 131 ? -3.769 12.148 18.500 1.00 75.50 131 GLN A N 1
ATOM 1038 C CA . GLN A 1 131 ? -3.459 11.849 19.908 1.00 75.50 131 GLN A CA 1
ATOM 1039 C C . GLN A 1 131 ? -4.527 10.974 20.593 1.00 75.50 131 GLN A C 1
ATOM 1041 O O . GLN A 1 131 ? -4.229 10.270 21.550 1.00 75.50 131 GLN A O 1
ATOM 1046 N N . GLY A 1 132 ? -5.767 11.000 20.092 1.00 75.75 132 GLY A N 1
ATOM 1047 C CA . GLY A 1 132 ? -6.888 10.220 20.622 1.00 75.75 132 GLY A CA 1
ATOM 1048 C C . GLY A 1 132 ? -7.170 8.903 19.895 1.00 75.75 132 GLY A C 1
ATOM 1049 O O . GLY A 1 132 ? -8.123 8.222 20.272 1.00 75.75 132 GLY A O 1
ATOM 1050 N N . GLY A 1 133 ? -6.409 8.552 18.850 1.00 84.75 133 GLY A N 1
ATOM 1051 C CA . GLY A 1 133 ? -6.641 7.321 18.096 1.00 84.75 133 GLY A CA 1
ATOM 1052 C C . GLY A 1 133 ? -6.268 7.361 16.614 1.00 84.75 133 GLY A C 1
ATOM 1053 O O . GLY A 1 133 ? -5.832 8.378 16.073 1.00 84.75 133 GLY A O 1
ATOM 1054 N N . ILE A 1 134 ? -6.477 6.227 15.948 1.00 87.62 134 ILE A N 1
ATOM 1055 C CA . ILE A 1 134 ? -6.217 6.014 14.523 1.00 87.62 134 ILE A CA 1
ATOM 1056 C C . ILE A 1 134 ? -7.544 5.777 13.802 1.00 87.62 134 ILE A C 1
ATOM 1058 O O . ILE A 1 134 ? -8.369 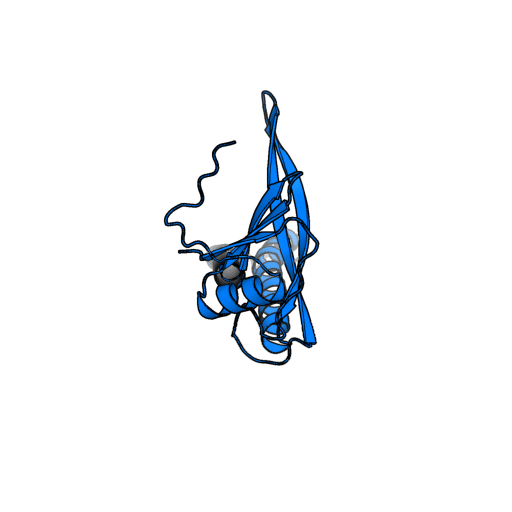4.960 14.217 1.00 87.62 134 ILE A O 1
ATOM 1062 N N . THR A 1 135 ? -7.743 6.478 12.690 1.00 89.38 135 THR A N 1
ATOM 1063 C CA . THR A 1 135 ? -8.906 6.314 11.819 1.00 89.38 135 THR A CA 1
ATOM 1064 C C . THR A 1 135 ? -8.543 5.441 10.622 1.00 89.38 135 THR A C 1
ATOM 1066 O O . THR A 1 135 ? -7.724 5.821 9.780 1.00 89.38 135 THR A O 1
ATOM 10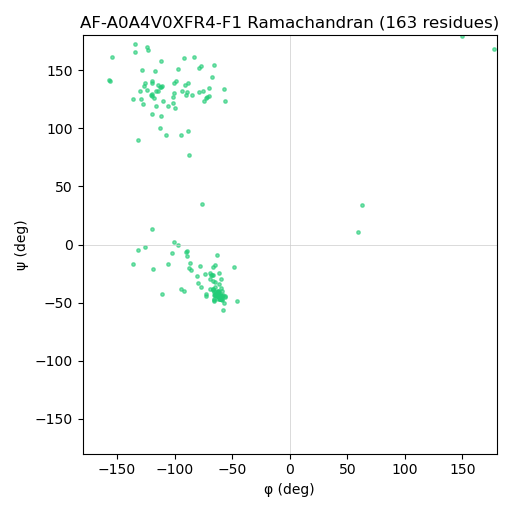69 N N . TYR A 1 136 ? -9.198 4.290 10.510 1.00 89.25 136 TYR A N 1
ATOM 1070 C CA . TYR A 1 136 ? -9.060 3.362 9.392 1.00 89.25 136 TYR A CA 1
ATOM 1071 C C . TYR A 1 136 ? -10.207 3.542 8.402 1.00 89.25 136 TYR A C 1
ATOM 1073 O O . TYR A 1 136 ? -11.352 3.740 8.793 1.00 89.25 136 TYR A O 1
ATOM 1081 N N . GLY A 1 137 ? -9.896 3.457 7.112 1.00 89.19 137 GLY A N 1
ATOM 1082 C CA . GLY A 1 137 ? -10.850 3.464 6.012 1.00 89.19 137 GLY A CA 1
ATOM 1083 C C . GLY A 1 137 ? -10.761 2.172 5.207 1.00 89.19 137 GLY A C 1
ATOM 1084 O O . GLY A 1 137 ? -9.691 1.809 4.722 1.00 89.19 137 GLY A O 1
ATOM 1085 N N . PHE A 1 138 ? -11.889 1.503 5.006 1.00 90.25 138 PHE A N 1
ATOM 1086 C CA . PHE A 1 138 ? -11.991 0.232 4.294 1.00 90.25 138 PHE A CA 1
ATOM 1087 C C . PHE A 1 138 ? -12.902 0.358 3.078 1.00 90.25 138 PHE A C 1
ATOM 1089 O O . PHE A 1 138 ? -13.968 0.957 3.147 1.00 90.25 138 PHE A O 1
ATOM 1096 N N . ALA A 1 139 ? -12.540 -0.251 1.953 1.00 87.88 139 ALA A N 1
ATOM 1097 C CA . ALA A 1 139 ? -13.415 -0.285 0.779 1.00 87.88 139 ALA A CA 1
ATOM 1098 C C . ALA A 1 139 ? -14.602 -1.250 0.943 1.00 87.88 139 ALA A C 1
ATOM 1100 O O . ALA A 1 139 ? -15.630 -1.070 0.296 1.00 87.88 139 ALA A O 1
ATOM 1101 N N . HIS A 1 140 ? -14.467 -2.272 1.794 1.00 88.50 140 HIS A N 1
ATOM 1102 C CA . HIS A 1 140 ? -15.459 -3.332 1.952 1.00 88.50 140 HIS A CA 1
ATOM 1103 C C . HIS A 1 140 ? -16.171 -3.246 3.302 1.00 88.50 140 HIS A C 1
ATOM 1105 O O . HIS A 1 140 ? -15.533 -3.365 4.348 1.00 88.50 140 HIS A O 1
ATOM 1111 N N . GLU A 1 141 ? -17.500 -3.148 3.263 1.00 88.31 141 GLU A N 1
ATOM 1112 C CA . GLU A 1 141 ? -18.360 -3.094 4.451 1.00 88.31 141 GLU A CA 1
ATOM 1113 C C . GLU A 1 141 ? -18.176 -4.307 5.361 1.00 88.31 141 GLU A C 1
ATOM 1115 O O . GLU A 1 141 ? -17.936 -4.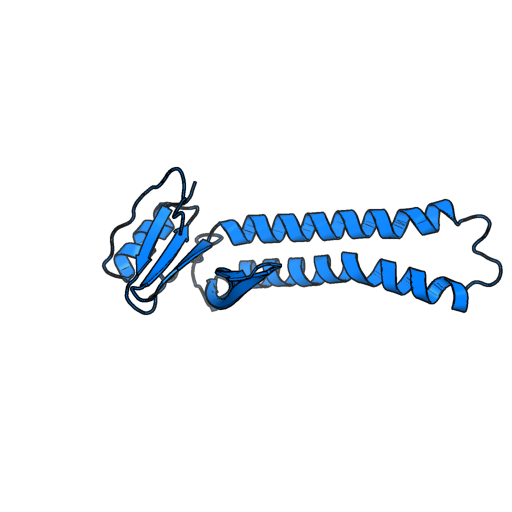165 6.555 1.00 88.31 141 GLU A O 1
ATOM 1120 N N . GLY A 1 142 ? -18.244 -5.514 4.788 1.00 88.38 142 GLY A N 1
ATOM 1121 C CA . GLY A 1 142 ? -18.171 -6.748 5.570 1.00 88.38 142 GLY A CA 1
ATOM 1122 C C . GLY A 1 142 ? -16.853 -6.891 6.331 1.00 88.38 142 GLY A C 1
ATOM 1123 O O . GLY A 1 142 ? -16.843 -7.396 7.449 1.00 88.38 142 GLY A O 1
ATOM 1124 N N . TYR A 1 143 ? -15.751 -6.395 5.759 1.00 90.25 143 TYR A N 1
ATOM 1125 C CA . TYR A 1 143 ? -14.473 -6.359 6.465 1.00 90.25 143 TYR A CA 1
ATOM 1126 C C . TYR A 1 143 ? -14.474 -5.293 7.564 1.00 90.25 143 TYR A C 1
ATOM 1128 O O . TYR A 1 143 ? -14.049 -5.580 8.677 1.00 90.25 143 TYR A O 1
ATOM 1136 N N . ALA A 1 144 ? -14.986 -4.091 7.275 1.00 90.12 144 ALA A N 1
ATOM 1137 C CA . ALA A 1 144 ? -15.082 -3.018 8.260 1.00 90.12 144 ALA A CA 1
ATOM 1138 C C . ALA A 1 144 ? -15.897 -3.446 9.487 1.00 90.12 144 ALA A C 1
ATOM 1140 O O . ALA A 1 144 ? -15.453 -3.227 10.606 1.00 90.12 144 ALA A O 1
ATOM 1141 N N . LYS A 1 145 ? -17.034 -4.124 9.282 1.00 90.81 145 LYS A N 1
ATOM 1142 C CA . LYS A 1 145 ? -17.885 -4.644 10.364 1.00 90.81 145 LYS A CA 1
ATOM 1143 C C . LYS A 1 145 ? -17.162 -5.677 11.222 1.00 90.81 145 LYS A C 1
ATOM 1145 O O . LYS A 1 145 ? -17.223 -5.602 12.441 1.00 90.81 145 LYS A O 1
ATOM 1150 N N . GLN A 1 146 ? -16.437 -6.610 10.602 1.00 92.19 146 GLN A N 1
ATOM 1151 C CA . GLN A 1 146 ? -15.637 -7.596 11.341 1.00 92.19 146 GLN A CA 1
ATOM 1152 C C . GLN A 1 146 ? -14.491 -6.938 12.111 1.00 92.19 146 GLN A C 1
ATOM 1154 O O . GLN A 1 146 ? -14.227 -7.302 13.251 1.00 92.19 146 GLN A O 1
ATOM 1159 N N . PHE A 1 147 ? -13.823 -5.960 11.500 1.00 92.44 147 PHE A N 1
ATOM 1160 C CA . PHE A 1 147 ? -12.759 -5.205 12.147 1.00 92.44 147 PHE A CA 1
ATOM 1161 C C . PHE A 1 147 ? -13.289 -4.403 13.342 1.00 92.44 147 PHE A C 1
ATOM 1163 O O . PHE A 1 147 ? -12.695 -4.451 14.413 1.00 92.44 147 PHE A O 1
ATOM 1170 N N . ALA A 1 148 ? -14.428 -3.730 13.196 1.00 91.00 148 ALA A N 1
ATOM 1171 C CA . ALA A 1 148 ? -15.055 -2.982 14.279 1.00 91.00 148 ALA A CA 1
ATOM 1172 C C . ALA A 1 148 ? -15.521 -3.914 15.414 1.00 91.00 148 ALA A C 1
ATOM 1174 O O . ALA A 1 148 ? -15.196 -3.675 16.573 1.00 91.00 148 ALA A O 1
ATOM 1175 N N . ALA A 1 149 ? -16.136 -5.057 15.081 1.00 91.81 149 ALA A N 1
ATOM 1176 C CA . ALA A 1 149 ? -16.560 -6.061 16.059 1.00 91.81 149 ALA A CA 1
ATOM 1177 C C . ALA A 1 149 ? -15.395 -6.616 16.898 1.00 91.81 149 ALA A C 1
ATOM 1179 O O . ALA A 1 149 ? -15.515 -6.731 18.114 1.00 91.81 149 ALA A O 1
ATOM 1180 N N . VAL A 1 150 ? -14.251 -6.918 16.273 1.00 93.50 150 VAL A N 1
ATOM 1181 C CA . VAL A 1 150 ? -13.053 -7.414 16.980 1.00 93.50 150 VAL A CA 1
ATOM 1182 C C . VAL A 1 150 ? -12.442 -6.348 17.899 1.00 93.50 150 VAL A C 1
ATOM 1184 O O . VAL A 1 150 ? -11.812 -6.689 18.895 1.00 93.50 150 VAL A O 1
ATOM 1187 N N . ASN A 1 151 ? -12.646 -5.064 17.597 1.00 91.25 151 ASN A N 1
ATOM 1188 C CA . ASN A 1 151 ? -12.127 -3.952 18.394 1.00 91.25 151 ASN A CA 1
ATOM 1189 C C . ASN A 1 151 ? -13.167 -3.317 19.336 1.00 91.25 151 ASN A C 1
ATOM 1191 O O . ASN A 1 151 ? -12.845 -2.343 20.015 1.00 91.25 151 ASN A O 1
ATOM 1195 N N . GLY A 1 152 ? -14.397 -3.842 19.387 1.00 88.62 152 GLY A N 1
ATOM 1196 C CA . GLY A 1 152 ? -15.478 -3.286 20.206 1.00 88.62 152 GLY A CA 1
ATOM 1197 C C . GLY A 1 152 ? -15.888 -1.866 19.801 1.00 88.62 152 GLY A C 1
ATOM 1198 O O . GLY A 1 152 ? -16.214 -1.054 20.664 1.00 88.62 152 GLY A O 1
ATOM 1199 N N . THR A 1 153 ? -15.819 -1.543 18.509 1.00 89.56 153 THR A N 1
ATOM 1200 C CA . THR A 1 153 ? -16.189 -0.234 17.958 1.00 89.56 153 THR A CA 1
ATOM 1201 C C . THR A 1 153 ? -17.258 -0.361 16.879 1.00 89.56 153 THR A C 1
ATOM 1203 O O . THR A 1 153 ? -17.540 -1.455 16.389 1.00 89.56 153 THR A O 1
ATOM 1206 N N . ASP A 1 154 ? -17.852 0.770 16.498 1.00 86.12 154 ASP A N 1
ATOM 1207 C CA . ASP A 1 154 ? -18.854 0.834 15.436 1.00 86.12 154 ASP A CA 1
ATOM 1208 C C . ASP A 1 154 ? -18.249 1.248 14.091 1.00 86.12 154 ASP A C 1
ATOM 1210 O O . ASP A 1 154 ? -17.271 1.998 14.001 1.00 86.12 154 ASP A O 1
ATOM 1214 N N . THR A 1 155 ? -18.872 0.776 13.012 1.00 87.25 155 THR A N 1
ATOM 1215 C CA . THR A 1 155 ? -18.563 1.219 11.650 1.00 87.25 155 THR A CA 1
ATOM 1216 C C . THR A 1 155 ? -19.414 2.416 11.267 1.00 87.25 155 THR A C 1
ATOM 1218 O O . THR A 1 155 ? -20.639 2.344 11.336 1.00 87.25 155 THR A O 1
ATOM 1221 N N . THR A 1 156 ? -18.790 3.466 10.739 1.00 83.69 15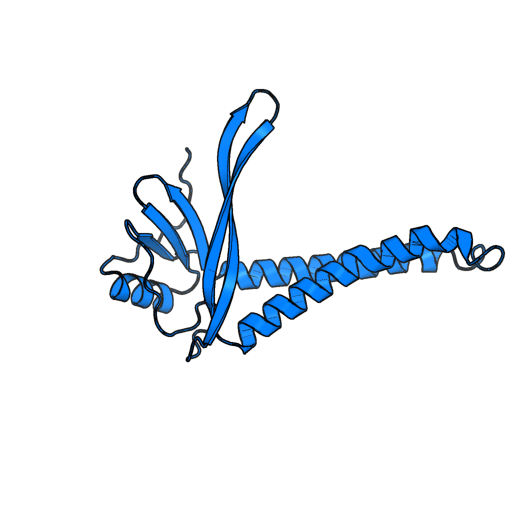6 THR A N 1
ATOM 1222 C CA . THR A 1 156 ? -19.515 4.590 10.134 1.00 83.69 156 THR A CA 1
ATOM 1223 C C . THR A 1 156 ? -19.242 4.664 8.641 1.00 83.69 156 THR A C 1
ATOM 1225 O O . THR A 1 156 ? -18.112 4.499 8.181 1.00 83.69 156 THR A O 1
ATOM 1228 N N . TRP A 1 157 ? -20.281 4.907 7.851 1.00 78.56 157 TRP A N 1
ATOM 1229 C CA . TRP A 1 157 ? -20.126 5.212 6.434 1.00 78.56 157 TRP A CA 1
ATOM 1230 C C . TRP A 1 157 ? -19.986 6.727 6.270 1.00 78.56 157 TRP A C 1
ATOM 1232 O O . TRP A 1 157 ? -20.809 7.474 6.795 1.00 78.56 157 TRP A O 1
ATOM 1242 N N . LYS A 1 158 ? -18.954 7.202 5.559 1.00 74.38 158 LYS A N 1
ATOM 1243 C CA . LYS A 1 158 ? -18.828 8.628 5.213 1.00 74.38 158 LYS A CA 1
ATOM 1244 C C . LYS A 1 158 ? -18.559 8.800 3.720 1.00 74.38 158 LYS A C 1
ATOM 1246 O O . LYS A 1 158 ? -17.674 8.155 3.155 1.00 74.38 158 LYS A O 1
ATOM 1251 N N . LEU A 1 159 ? -19.312 9.712 3.102 1.00 57.44 159 LEU A N 1
ATOM 1252 C CA . LEU A 1 159 ? -19.215 10.054 1.678 1.00 57.44 159 LEU A CA 1
ATOM 1253 C C . LEU A 1 159 ? -17.872 10.733 1.347 1.00 57.44 159 LEU A C 1
ATOM 1255 O O . LEU A 1 159 ? -17.262 10.454 0.316 1.00 57.44 159 LEU A O 1
ATOM 1259 N N . LEU A 1 160 ? -17.389 11.580 2.258 1.00 55.22 160 LEU A N 1
ATOM 1260 C CA . LEU A 1 160 ? -16.137 12.322 2.157 1.00 55.22 160 LEU A CA 1
ATOM 1261 C C . LEU A 1 160 ? -15.404 12.261 3.497 1.00 55.22 160 LEU A C 1
ATOM 1263 O O . LEU A 1 160 ? -15.945 12.626 4.539 1.00 55.22 160 LEU A O 1
ATOM 1267 N N . VAL A 1 161 ? -14.151 11.812 3.462 1.00 54.59 161 VAL A N 1
ATOM 1268 C CA . VAL A 1 161 ? -13.226 11.966 4.588 1.00 54.59 161 VAL A CA 1
ATOM 1269 C C . VAL A 1 161 ? -12.545 13.314 4.413 1.00 54.59 161 VAL A C 1
ATOM 1271 O O . VAL A 1 161 ? -11.421 13.391 3.931 1.00 54.59 161 VAL A O 1
ATOM 1274 N N . ILE A 1 162 ? -13.260 14.384 4.740 1.00 43.22 162 ILE A N 1
ATOM 1275 C CA . ILE A 1 162 ? -12.656 15.700 4.924 1.00 43.22 162 ILE A CA 1
ATOM 1276 C C . ILE A 1 162 ? -12.680 15.944 6.429 1.00 43.22 162 ILE A C 1
ATOM 1278 O O . ILE A 1 162 ? -13.684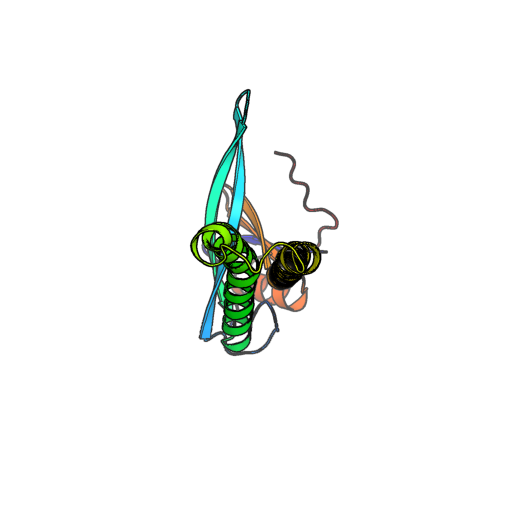 16.378 6.981 1.00 43.22 162 ILE A O 1
ATOM 1282 N N . LYS A 1 163 ? -11.584 15.609 7.112 1.00 39.97 163 LYS A N 1
ATOM 1283 C CA . LYS A 1 163 ? -11.213 16.370 8.303 1.00 39.97 163 LYS A CA 1
ATOM 1284 C C . LYS A 1 163 ? -10.227 17.416 7.806 1.00 39.97 163 LYS A C 1
ATOM 1286 O O . LYS A 1 163 ? -9.056 17.109 7.600 1.00 39.97 163 LYS A O 1
ATOM 1291 N N . LEU A 1 164 ? -10.761 18.598 7.496 1.00 33.97 164 LEU A N 1
ATOM 1292 C CA . LEU A 1 164 ? -9.968 19.820 7.505 1.00 33.97 164 LEU A CA 1
ATOM 1293 C C . LEU A 1 164 ? -9.369 19.910 8.910 1.00 33.97 164 LEU A C 1
ATOM 1295 O O . LEU A 1 164 ? -10.099 19.766 9.893 1.00 33.97 164 LEU A O 1
ATOM 1299 N N . VAL A 1 165 ? -8.040 19.990 8.954 1.00 34.16 165 VAL A N 1
ATOM 1300 C CA . VAL A 1 165 ? -7.287 20.377 10.150 1.00 34.16 165 VAL A CA 1
ATOM 1301 C C . VAL A 1 165 ? -7.790 21.734 10.618 1.00 34.16 165 VAL A C 1
ATOM 1303 O O . VAL A 1 165 ? -8.028 22.584 9.729 1.00 34.16 165 VAL A O 1
#

Solvent-accessible surface area (backbone atoms only — not comparable to full-atom values): 9341 Å² total; per-residue (Å²): 112,39,29,32,36,68,34,74,62,86,85,53,77,55,72,43,9,72,78,78,65,45,69,64,44,81,35,66,38,82,48,81,37,78,44,80,76,46,76,51,104,88,48,74,41,68,49,78,45,84,41,79,41,62,20,24,62,67,59,42,50,50,51,52,49,33,49,53,50,18,50,48,33,56,45,52,45,56,54,49,59,71,46,40,78,81,75,45,93,76,70,50,80,90,43,45,67,62,65,58,46,52,38,54,54,38,27,54,52,11,51,51,37,44,51,51,44,49,60,55,49,57,30,57,38,71,76,46,82,52,99,75,29,40,32,36,29,20,55,46,60,74,57,34,48,46,35,16,60,68,59,76,42,67,67,43,81,45,93,67,94,75,79,79,128